Protein AF-A0A4Z1ITZ2-F1 (afdb_monomer)

Nearest PDB structures (foldseek):
  2wno-assembly1_A  TM=5.534E-01  e=4.850E+00  Homo sapiens

pLDDT: mean 71.46, std 18.11, range [36.12, 93.81]

Sequence (117 aa):
MQFKLSSTFATLTIIANLAAPSAAFVIDTYSSSDCSSNYLERVDISDHSCSFDFFGFSSFKLIEEGEVDQKGYFFEDESCEYPGDAIESGFVDSGGYRLNECNSLGKIPIAVLSAEE

Organism: NCBI:txid278944

Solvent-accessible surface area (backbone atoms only — not comparable to full-atom values): 7394 Å² total; per-residue (Å²): 137,91,81,86,80,89,70,86,79,75,77,73,77,79,78,81,76,67,71,75,70,60,50,42,32,28,33,39,33,9,60,29,56,68,59,83,49,57,74,71,50,76,46,79,41,36,72,92,59,73,64,81,86,71,78,40,48,9,13,37,23,38,69,43,56,43,60,84,86,42,68,48,71,40,61,92,62,96,62,78,85,46,83,86,70,35,80,44,72,44,32,50,25,94,76,50,54,50,75,74,39,69,44,56,75,47,87,45,74,54,62,73,77,77,79,74,131

Radius of gyration: 21.13 Å; Cα contacts (8 Å, |Δi|>4): 202; chains: 1; bounding box: 39×76×33 Å

Foldseek 3Di:
DDDDDDDPPPPPVPPVPPPPQQQQFKKFFALDQQPPDRTDDIDGHGPPDPPLVDDFGFKIATAGHTDPPDKDFAALDSDPPDSVRGLDMWHSDDPTGDHRGMDGSHNSPGPPPPPDD

Structure (mmCIF, N/CA/C/O backbone):
data_AF-A0A4Z1ITZ2-F1
#
_entry.id   AF-A0A4Z1ITZ2-F1
#
loop_
_atom_site.group_PDB
_atom_site.id
_atom_site.type_symbol
_atom_site.label_atom_id
_atom_site.label_alt_id
_atom_site.label_comp_id
_atom_site.label_asym_id
_atom_site.label_entity_id
_atom_site.label_seq_id
_atom_site.pdbx_PDB_ins_code
_atom_site.Cartn_x
_atom_site.Cartn_y
_atom_site.Cartn_z
_atom_site.occupancy
_atom_site.B_iso_or_equiv
_atom_site.auth_seq_id
_atom_site.auth_comp_id
_atom_site.auth_asym_id
_atom_site.auth_atom_id
_atom_site.pdbx_PDB_model_num
ATOM 1 N N . MET A 1 1 ? -21.979 68.823 3.816 1.00 37.97 1 MET A N 1
ATOM 2 C CA . MET A 1 1 ? -21.190 67.896 4.652 1.00 37.97 1 MET A CA 1
ATOM 3 C C . MET A 1 1 ? -21.114 66.565 3.928 1.00 37.97 1 MET A C 1
ATOM 5 O O . MET A 1 1 ? -22.145 65.955 3.690 1.00 37.97 1 MET A O 1
ATOM 9 N N . GLN A 1 2 ? -19.914 66.195 3.483 1.00 40.56 2 GLN A N 1
ATOM 10 C CA . GLN A 1 2 ? -19.606 64.883 2.917 1.00 40.56 2 GLN A CA 1
ATOM 11 C C . GLN A 1 2 ? -19.394 63.903 4.074 1.00 40.56 2 GLN A C 1
ATOM 13 O O . GLN A 1 2 ? -18.587 64.188 4.955 1.00 40.56 2 GLN A O 1
ATOM 18 N N . PHE A 1 3 ? -20.069 62.755 4.054 1.00 45.69 3 PHE A N 1
ATOM 19 C CA . PHE A 1 3 ? -19.696 61.603 4.870 1.00 45.69 3 PHE A CA 1
ATOM 20 C C . PHE A 1 3 ? -19.202 60.502 3.935 1.00 45.69 3 PHE A C 1
ATOM 22 O O . PHE A 1 3 ? -19.954 59.969 3.122 1.00 45.69 3 PHE A O 1
ATOM 29 N N . LYS A 1 4 ? -17.897 60.229 4.013 1.00 47.03 4 LYS A N 1
ATOM 30 C CA . LYS A 1 4 ? -17.233 59.134 3.311 1.00 47.03 4 LYS A CA 1
ATOM 31 C C . LYS A 1 4 ? -17.517 57.831 4.053 1.00 47.03 4 LYS A C 1
ATOM 33 O O . LYS A 1 4 ? -17.066 57.671 5.181 1.00 47.03 4 LYS A O 1
ATOM 38 N N . LEU A 1 5 ? -18.193 56.892 3.399 1.00 53.12 5 LEU A N 1
ATOM 39 C CA . LEU A 1 5 ? -18.184 55.482 3.782 1.00 53.12 5 LEU A CA 1
ATOM 40 C C . LEU A 1 5 ? -17.280 54.740 2.798 1.00 53.12 5 LEU A C 1
ATOM 42 O O . LEU A 1 5 ? -17.703 54.257 1.753 1.00 53.12 5 LEU A O 1
ATOM 46 N N . SER A 1 6 ? -15.994 54.721 3.145 1.00 53.38 6 SER A N 1
ATOM 47 C CA . SER A 1 6 ? -15.038 53.743 2.640 1.00 53.38 6 SER A CA 1
ATOM 48 C C . SER A 1 6 ? -15.485 52.377 3.145 1.00 53.38 6 SER A C 1
ATOM 50 O O . SER A 1 6 ? -15.429 52.121 4.344 1.00 53.38 6 SER A O 1
ATOM 52 N N . SER A 1 7 ? -15.959 51.514 2.258 1.00 46.41 7 SER A N 1
ATOM 53 C CA . SER A 1 7 ? -16.144 50.101 2.578 1.00 46.41 7 SER A CA 1
ATOM 54 C C . SER A 1 7 ? -15.758 49.285 1.357 1.00 46.41 7 SER A C 1
ATOM 56 O O . SER A 1 7 ? -16.487 49.152 0.382 1.00 46.41 7 SER A O 1
ATOM 58 N N . THR A 1 8 ? -14.508 48.848 1.417 1.00 49.53 8 THR A N 1
ATOM 59 C CA . THR A 1 8 ? -13.919 47.681 0.781 1.00 49.53 8 THR A CA 1
ATOM 60 C C . THR A 1 8 ? -14.976 46.606 0.512 1.00 49.53 8 THR A C 1
ATOM 62 O O . THR A 1 8 ? -15.293 45.811 1.393 1.00 49.53 8 THR A O 1
ATOM 65 N N . PHE A 1 9 ? -15.528 46.558 -0.701 1.00 49.38 9 PHE A N 1
ATOM 66 C CA . PHE A 1 9 ? -16.190 45.347 -1.174 1.00 49.38 9 PHE A CA 1
ATOM 67 C C . PHE A 1 9 ? -15.078 44.349 -1.477 1.00 49.38 9 PHE A C 1
ATOM 69 O O . PHE A 1 9 ? -14.499 44.334 -2.559 1.00 49.38 9 PHE A O 1
ATOM 76 N N . ALA A 1 10 ? -14.714 43.586 -0.450 1.00 47.97 10 ALA A N 1
ATOM 77 C CA . ALA A 1 10 ? -13.857 42.428 -0.563 1.00 47.97 10 ALA A CA 1
ATOM 78 C C . ALA A 1 10 ? -14.552 41.409 -1.474 1.00 47.97 10 ALA A C 1
ATOM 80 O O . ALA A 1 10 ? -15.379 40.617 -1.028 1.00 47.97 10 ALA A O 1
ATOM 81 N N . THR A 1 11 ? -14.225 41.422 -2.762 1.00 47.56 11 THR A N 1
ATOM 82 C CA . THR A 1 11 ? -14.367 40.238 -3.607 1.00 47.56 11 THR A CA 1
ATOM 83 C C . THR A 1 11 ? -13.347 39.213 -3.124 1.00 47.56 11 THR A C 1
ATOM 85 O O . THR A 1 11 ? -12.255 39.094 -3.673 1.00 47.56 11 THR A O 1
ATOM 88 N N . LEU A 1 12 ? -13.686 38.496 -2.048 1.00 46.97 12 LEU A N 1
ATOM 89 C CA . LEU A 1 12 ? -13.123 37.177 -1.799 1.00 46.97 12 LEU A CA 1
ATOM 90 C C . LEU A 1 12 ? -13.701 36.283 -2.896 1.00 46.97 12 LEU A C 1
ATOM 92 O O . LEU A 1 12 ? -14.809 35.760 -2.782 1.00 46.97 12 LEU A O 1
ATOM 96 N N . THR A 1 13 ? -12.979 36.170 -4.006 1.00 48.31 13 THR A N 1
ATOM 97 C CA . THR A 1 13 ? -13.196 35.082 -4.949 1.00 48.31 13 THR A CA 1
ATOM 98 C C . THR A 1 13 ? -12.886 33.808 -4.179 1.00 48.31 13 THR A C 1
ATOM 100 O O . THR A 1 13 ? -11.727 33.455 -3.978 1.00 48.31 13 THR A O 1
ATOM 103 N N . ILE A 1 14 ? -13.930 33.154 -3.679 1.00 49.12 14 ILE A N 1
ATOM 104 C CA . ILE A 1 14 ? -13.858 31.787 -3.186 1.00 49.12 14 ILE A CA 1
ATOM 105 C C . ILE A 1 14 ? -13.530 30.937 -4.417 1.00 49.12 14 ILE A C 1
ATOM 107 O O . ILE A 1 14 ? -14.417 30.476 -5.131 1.00 49.12 14 ILE A O 1
ATOM 111 N N . ILE A 1 15 ? -12.241 30.765 -4.707 1.00 52.91 15 ILE A N 1
ATOM 112 C CA . ILE A 1 15 ? -11.759 29.692 -5.576 1.00 52.91 15 ILE A CA 1
ATOM 113 C C . ILE A 1 15 ? -11.770 28.423 -4.712 1.00 52.91 15 ILE A C 1
ATOM 115 O O . ILE A 1 15 ? -10.731 27.891 -4.354 1.00 52.91 15 ILE A O 1
ATOM 119 N N . ALA A 1 16 ? -12.960 27.976 -4.304 1.00 44.75 16 ALA A N 1
ATOM 120 C CA . ALA A 1 16 ? -13.166 26.666 -3.673 1.00 44.75 16 ALA A CA 1
ATOM 121 C C . ALA A 1 16 ? -13.716 25.648 -4.685 1.00 44.75 16 ALA A C 1
ATOM 123 O O . ALA A 1 16 ? -14.401 24.706 -4.317 1.00 44.75 16 ALA A O 1
ATOM 124 N N . ASN A 1 17 ? -13.424 25.865 -5.970 1.00 42.06 17 ASN A N 1
ATOM 125 C CA . ASN A 1 17 ? -13.580 24.878 -7.038 1.00 42.06 17 ASN A CA 1
ATOM 126 C C . ASN A 1 17 ? -12.213 24.573 -7.665 1.00 42.06 17 ASN A C 1
ATOM 128 O O . ASN A 1 17 ? -12.098 24.429 -8.880 1.00 42.06 17 ASN A O 1
ATOM 132 N N . LEU A 1 18 ? -11.152 24.539 -6.854 1.00 37.19 18 LEU A N 1
ATOM 133 C CA . LEU A 1 18 ? -9.956 23.819 -7.265 1.00 37.19 18 LEU A CA 1
ATOM 134 C C . LEU A 1 18 ? -10.313 22.352 -7.052 1.00 37.19 18 LEU A C 1
ATOM 136 O O . LEU A 1 18 ? -10.498 21.946 -5.909 1.00 37.19 18 LEU A O 1
ATOM 140 N N . ALA A 1 19 ? -10.590 21.667 -8.163 1.00 45.88 19 ALA A N 1
ATOM 141 C CA . ALA A 1 19 ? -11.028 20.284 -8.246 1.00 45.88 19 ALA A CA 1
ATOM 142 C C . ALA A 1 19 ? -10.506 19.470 -7.061 1.00 45.88 19 ALA A C 1
ATOM 144 O O . ALA A 1 19 ? -9.293 19.348 -6.897 1.00 45.88 19 ALA A O 1
ATOM 145 N N . ALA A 1 20 ? -11.416 18.948 -6.230 1.00 44.19 20 ALA A N 1
ATOM 146 C CA . ALA A 1 20 ? -11.051 17.810 -5.407 1.00 44.19 20 ALA A CA 1
ATOM 147 C C . ALA A 1 20 ? -10.447 16.797 -6.387 1.00 44.19 20 ALA A C 1
ATOM 149 O O . ALA A 1 20 ? -11.131 16.469 -7.365 1.00 44.19 20 ALA A O 1
ATOM 150 N N . PRO A 1 21 ? -9.173 16.402 -6.239 1.00 51.91 21 PRO A N 1
ATOM 151 C CA . PRO A 1 21 ? -8.702 15.280 -7.017 1.00 51.91 21 PRO A CA 1
ATOM 152 C C . PRO A 1 21 ? -9.655 14.133 -6.679 1.00 51.91 21 PRO A C 1
ATOM 154 O O . PRO A 1 21 ? -9.902 13.873 -5.501 1.00 51.91 21 PRO A O 1
ATOM 157 N N . SER A 1 22 ? -10.294 13.540 -7.688 1.00 59.91 22 SER A N 1
ATOM 158 C CA . SER A 1 22 ? -11.011 12.290 -7.477 1.00 59.91 22 SER A CA 1
ATOM 159 C C . SER A 1 22 ? -9.978 11.323 -6.915 1.00 59.91 22 SER A C 1
ATOM 161 O O . SER A 1 22 ? -8.985 11.014 -7.578 1.00 59.91 22 SER A O 1
ATOM 163 N N . ALA A 1 23 ? -10.135 10.958 -5.646 1.00 67.50 23 ALA A N 1
ATOM 164 C CA . ALA A 1 23 ? -9.349 9.893 -5.060 1.00 67.50 23 ALA A CA 1
ATOM 165 C C . ALA A 1 23 ? -9.541 8.663 -5.953 1.00 67.50 23 ALA A C 1
ATOM 167 O O . ALA A 1 23 ? -10.676 8.258 -6.212 1.00 67.50 23 ALA A O 1
ATOM 168 N N . ALA A 1 24 ? -8.446 8.115 -6.467 1.00 79.44 24 ALA A N 1
ATOM 169 C CA . ALA A 1 24 ? -8.459 6.840 -7.158 1.00 79.44 24 ALA A CA 1
ATOM 170 C C . ALA A 1 24 ? -8.620 5.709 -6.141 1.00 79.44 24 ALA A C 1
ATOM 172 O O . ALA A 1 24 ? -9.345 4.751 -6.360 1.00 79.44 24 ALA A O 1
ATOM 173 N N . PHE A 1 25 ? -7.949 5.804 -4.996 1.00 86.56 25 PHE A N 1
ATOM 174 C CA . PHE A 1 25 ? -8.154 4.874 -3.892 1.00 86.56 25 PHE A CA 1
ATOM 175 C C . PHE A 1 25 ? -7.504 5.398 -2.614 1.00 86.56 25 PHE A C 1
ATOM 177 O O . PHE A 1 25 ? -6.613 6.247 -2.643 1.00 86.56 25 PHE A O 1
ATOM 184 N N . VAL A 1 26 ? -7.925 4.849 -1.478 1.00 88.19 26 VAL A N 1
ATOM 185 C CA . VAL A 1 26 ? -7.363 5.165 -0.160 1.00 88.19 26 VAL A CA 1
ATOM 186 C C . VAL A 1 26 ? -6.746 3.909 0.434 1.00 88.19 26 VAL A C 1
ATOM 188 O O . VAL A 1 26 ? -7.380 2.850 0.435 1.00 88.19 26 VAL A O 1
ATOM 191 N N . ILE A 1 27 ? -5.538 4.017 0.991 1.00 89.81 27 ILE A N 1
ATOM 192 C CA . ILE A 1 27 ? -4.870 2.915 1.696 1.00 89.81 27 ILE A CA 1
ATOM 193 C C . ILE A 1 27 ? -4.449 3.302 3.112 1.00 89.81 27 ILE A C 1
ATOM 195 O O . ILE A 1 27 ? -4.060 4.437 3.365 1.00 89.81 27 ILE A O 1
ATOM 199 N N . ASP A 1 28 ? -4.461 2.332 4.023 1.00 91.81 28 ASP A N 1
ATOM 200 C CA . ASP A 1 28 ? -3.712 2.404 5.281 1.00 91.81 28 ASP A CA 1
ATOM 201 C C . ASP A 1 28 ? -2.376 1.681 5.092 1.00 91.81 28 ASP A C 1
ATOM 203 O O . ASP A 1 28 ? -2.363 0.537 4.628 1.00 91.81 28 ASP A O 1
ATOM 207 N N . THR A 1 29 ? -1.262 2.307 5.463 1.00 89.44 29 THR A N 1
ATOM 208 C CA . THR A 1 29 ? 0.088 1.750 5.303 1.00 89.44 29 THR A CA 1
ATOM 209 C C . THR A 1 29 ? 0.675 1.272 6.630 1.00 89.44 29 THR A C 1
ATOM 211 O O . THR A 1 29 ? 0.358 1.772 7.715 1.00 89.44 29 THR A O 1
ATOM 214 N N . TYR A 1 30 ? 1.544 0.265 6.552 1.00 89.06 30 TYR A N 1
ATOM 215 C CA . TYR A 1 30 ? 2.147 -0.381 7.714 1.00 89.06 30 TYR A CA 1
ATOM 216 C C . TYR A 1 30 ? 3.614 -0.723 7.447 1.00 89.06 30 TYR A C 1
ATOM 218 O O . TYR A 1 30 ? 3.972 -1.182 6.361 1.00 89.06 30 TYR A O 1
ATOM 226 N N . SER A 1 31 ? 4.470 -0.579 8.462 1.00 86.38 31 SER A N 1
ATOM 227 C CA . SER A 1 31 ? 5.857 -1.074 8.400 1.00 86.38 31 SER A CA 1
ATOM 228 C C . SER A 1 31 ? 5.984 -2.554 8.776 1.00 86.38 31 SER A C 1
ATOM 230 O O . SER A 1 31 ? 7.021 -3.173 8.543 1.00 86.38 31 SER A O 1
ATOM 232 N N . SER A 1 32 ? 4.929 -3.156 9.340 1.00 87.31 32 SER A N 1
ATOM 233 C CA . SER A 1 32 ? 4.813 -4.616 9.414 1.00 87.31 32 SER A CA 1
ATOM 234 C C . SER A 1 32 ? 4.507 -5.195 8.030 1.00 87.31 32 SER A C 1
ATOM 236 O O . SER A 1 32 ? 4.023 -4.498 7.143 1.00 87.31 32 SER A O 1
ATOM 238 N N . SER A 1 33 ? 4.787 -6.483 7.833 1.00 88.50 33 SER A N 1
ATOM 239 C CA . SER A 1 33 ? 4.496 -7.175 6.565 1.00 88.50 33 SER A CA 1
ATOM 240 C C . SER A 1 33 ? 3.097 -7.799 6.519 1.00 88.50 33 SER A C 1
ATOM 242 O O . SER A 1 33 ? 2.692 -8.281 5.465 1.00 88.50 33 SER A O 1
ATOM 244 N N . ASP A 1 34 ? 2.368 -7.800 7.637 1.00 89.94 34 ASP A N 1
ATOM 245 C CA . ASP A 1 34 ? 1.097 -8.506 7.830 1.00 89.94 34 ASP A CA 1
ATOM 246 C C . ASP A 1 34 ? -0.041 -7.593 8.325 1.00 89.94 34 ASP A C 1
ATOM 248 O O . ASP A 1 34 ? -1.107 -8.076 8.714 1.00 89.94 34 ASP A O 1
ATOM 252 N N . CYS A 1 35 ? 0.174 -6.273 8.324 1.00 90.56 35 CYS A N 1
ATOM 253 C CA . CYS A 1 35 ? -0.768 -5.260 8.801 1.00 90.56 35 CYS A CA 1
ATOM 254 C C . CYS A 1 35 ? -1.314 -5.515 10.225 1.00 90.56 35 CYS A C 1
ATOM 256 O O . CYS A 1 35 ? -2.399 -5.031 10.571 1.00 90.56 35 CYS A O 1
ATOM 258 N N . SER A 1 36 ? -0.607 -6.303 11.046 1.00 87.31 36 SER A N 1
ATOM 259 C CA . SER A 1 36 ? -1.028 -6.661 12.410 1.00 87.31 36 SER A CA 1
ATOM 260 C C . SER A 1 36 ? -0.735 -5.553 13.424 1.00 87.31 36 SER A C 1
ATOM 262 O O . SER A 1 36 ? -1.391 -5.444 14.460 1.00 87.31 36 SER A O 1
ATOM 264 N N . SER A 1 37 ? 0.277 -4.738 13.131 1.00 81.69 37 SER A N 1
ATOM 265 C CA . SER A 1 37 ? 0.823 -3.691 13.993 1.00 81.69 37 SER A CA 1
ATOM 266 C C . SER A 1 37 ? 1.624 -2.683 13.161 1.00 81.69 37 SER A C 1
ATOM 268 O O . SER A 1 37 ? 1.788 -2.856 11.952 1.00 81.69 37 SER A O 1
ATOM 270 N N . ASN A 1 38 ? 2.134 -1.629 13.804 1.00 86.81 38 ASN A N 1
ATOM 271 C CA . ASN A 1 38 ? 2.978 -0.610 13.170 1.00 86.81 38 ASN A CA 1
ATOM 272 C C . ASN A 1 38 ? 2.292 0.109 11.997 1.00 86.81 38 ASN A C 1
ATOM 274 O O . ASN A 1 38 ? 2.853 0.221 10.908 1.00 86.81 38 ASN A O 1
ATOM 278 N N . TYR A 1 39 ? 1.058 0.562 12.236 1.00 89.25 39 TYR A N 1
ATOM 279 C CA . TYR A 1 39 ? 0.388 1.522 11.361 1.00 89.25 39 TYR A CA 1
ATOM 280 C C . TYR A 1 39 ? 1.258 2.770 11.211 1.00 89.25 39 TYR A C 1
ATOM 282 O O . TYR A 1 39 ? 1.801 3.258 12.207 1.00 89.25 39 TYR A O 1
ATOM 290 N N . LEU A 1 40 ? 1.378 3.256 9.982 1.00 86.38 40 LEU A N 1
ATOM 291 C CA . LEU A 1 40 ? 2.104 4.476 9.662 1.00 86.38 40 LEU A CA 1
ATOM 292 C C . LEU A 1 40 ? 1.099 5.601 9.433 1.00 86.38 40 LEU A C 1
ATOM 294 O O . LEU A 1 40 ? 0.951 6.478 10.285 1.00 86.38 40 LEU A O 1
ATOM 298 N N . GLU A 1 41 ? 0.361 5.537 8.328 1.00 87.88 41 GLU A N 1
ATOM 299 C CA . GLU A 1 41 ? -0.572 6.587 7.939 1.00 87.88 41 GLU A CA 1
ATOM 300 C C . GLU A 1 41 ? -1.664 6.091 6.986 1.00 87.88 41 GLU A C 1
ATOM 302 O O . GLU A 1 41 ? -1.633 4.961 6.493 1.00 87.88 41 GLU A O 1
ATOM 307 N N . ARG A 1 42 ? -2.638 6.970 6.740 1.00 89.19 42 ARG A N 1
ATOM 308 C CA . ARG A 1 42 ? -3.673 6.802 5.727 1.00 89.19 42 ARG A CA 1
ATOM 309 C C . ARG A 1 42 ? -3.345 7.715 4.565 1.00 89.19 42 ARG A C 1
ATOM 311 O O . ARG A 1 42 ? -3.198 8.918 4.764 1.00 89.19 42 ARG A O 1
ATOM 318 N N . VAL A 1 43 ? -3.306 7.141 3.376 1.00 83.88 43 VAL A N 1
ATOM 319 C CA . VAL A 1 43 ? -2.944 7.822 2.142 1.00 83.88 43 VAL A CA 1
ATOM 320 C C . VAL A 1 43 ? -4.139 7.853 1.207 1.00 83.88 43 VAL A C 1
ATOM 322 O O . VAL A 1 43 ? -4.741 6.815 0.938 1.00 83.88 43 VAL A O 1
ATOM 325 N N . ASP A 1 44 ? -4.450 9.042 0.705 1.00 84.69 44 ASP A N 1
ATOM 326 C CA . ASP A 1 44 ? -5.391 9.264 -0.389 1.00 84.69 44 ASP A CA 1
ATOM 327 C C . ASP A 1 44 ? -4.5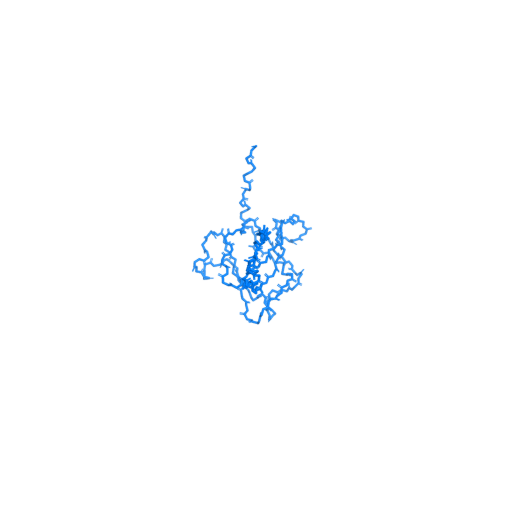87 9.394 -1.690 1.00 84.69 44 ASP A C 1
ATOM 329 O O . ASP A 1 44 ? -3.793 10.327 -1.850 1.00 84.69 44 ASP A O 1
ATOM 333 N N . ILE A 1 45 ? -4.724 8.409 -2.578 1.00 81.88 45 ILE A N 1
ATOM 334 C CA . ILE A 1 45 ? -4.054 8.385 -3.874 1.00 81.88 45 ILE A CA 1
ATOM 335 C C . ILE A 1 45 ? -5.023 8.949 -4.896 1.00 81.88 45 ILE A C 1
ATOM 337 O O . ILE A 1 45 ? -6.085 8.384 -5.140 1.00 81.88 45 ILE A O 1
ATOM 341 N N . SER A 1 46 ? -4.613 10.029 -5.551 1.00 77.75 46 SER A N 1
ATOM 342 C CA . SER A 1 46 ? -5.378 10.645 -6.632 1.00 77.75 46 SER A CA 1
ATOM 343 C C . SER A 1 46 ? -4.973 10.122 -8.005 1.00 77.75 46 SER A C 1
ATOM 345 O O . SER A 1 46 ? -3.821 9.721 -8.220 1.00 77.75 46 SER A O 1
ATOM 347 N N . ASP A 1 47 ? -5.910 10.176 -8.953 1.00 63.44 47 ASP A N 1
ATOM 348 C CA . ASP A 1 47 ? -5.647 9.859 -10.355 1.00 63.44 47 ASP A CA 1
ATOM 349 C C . ASP A 1 47 ? -4.434 10.633 -10.892 1.00 63.44 47 ASP A C 1
ATOM 351 O O . ASP A 1 47 ? -4.321 11.848 -10.728 1.00 63.44 47 ASP A O 1
ATOM 355 N N . HIS A 1 48 ? -3.529 9.920 -11.569 1.00 58.22 48 HIS A N 1
ATOM 356 C CA . HIS A 1 48 ? -2.284 10.445 -12.151 1.00 58.22 48 HIS A CA 1
ATOM 357 C C . HIS A 1 48 ? -1.209 10.929 -11.161 1.00 58.22 48 HIS A C 1
ATOM 359 O O . HIS A 1 48 ? -0.179 11.441 -11.608 1.00 58.22 48 HIS A O 1
ATOM 365 N N . SER A 1 49 ? -1.381 10.743 -9.850 1.00 63.22 49 SER A N 1
ATOM 366 C CA . SER A 1 49 ? -0.302 11.003 -8.893 1.00 63.22 49 SER A CA 1
ATOM 367 C C . SER A 1 49 ? 0.656 9.809 -8.820 1.00 63.22 49 SER A C 1
ATOM 369 O O . SER A 1 49 ? 0.293 8.725 -8.373 1.00 63.22 49 SER A O 1
ATOM 371 N N . CYS A 1 50 ? 1.912 9.998 -9.240 1.00 63.09 50 CYS A N 1
ATOM 372 C CA . CYS A 1 50 ? 2.975 9.299 -8.531 1.00 63.09 50 CYS A CA 1
ATOM 373 C C . CYS A 1 50 ? 3.170 10.065 -7.238 1.00 63.09 50 CYS A C 1
ATOM 375 O O . CYS A 1 50 ? 3.697 11.181 -7.239 1.00 63.09 50 CYS A O 1
ATOM 377 N N . SER A 1 51 ? 2.699 9.482 -6.149 1.00 61.47 51 SER A N 1
ATOM 378 C CA . SER A 1 51 ? 2.942 10.079 -4.858 1.00 61.47 51 SER A CA 1
ATOM 379 C C . SER A 1 51 ? 4.306 9.634 -4.351 1.00 61.47 51 SER A C 1
ATOM 381 O O . SER A 1 51 ? 4.427 8.679 -3.586 1.00 61.47 51 SER A O 1
ATOM 383 N N . PHE A 1 52 ? 5.336 10.354 -4.799 1.00 53.88 52 PHE A N 1
ATOM 384 C CA . PHE A 1 52 ? 6.688 10.279 -4.244 1.00 53.88 52 PHE A CA 1
ATOM 385 C C . PHE A 1 52 ? 6.733 10.704 -2.771 1.00 53.88 52 PHE A C 1
ATOM 387 O O . PHE A 1 52 ? 7.784 10.650 -2.162 1.00 53.88 52 PHE A O 1
ATOM 394 N N . ASP A 1 53 ? 5.630 11.155 -2.177 1.00 54.38 53 ASP A N 1
ATOM 395 C CA . ASP A 1 53 ? 5.613 11.581 -0.780 1.00 54.38 53 ASP A CA 1
ATOM 396 C C . ASP A 1 53 ? 5.431 10.407 0.203 1.00 54.38 53 ASP A C 1
ATOM 398 O O . ASP A 1 53 ? 5.493 10.612 1.415 1.00 54.38 53 ASP A O 1
ATOM 402 N N . PHE A 1 54 ? 5.241 9.171 -0.287 1.00 64.38 54 PHE A N 1
ATOM 403 C CA . PHE A 1 54 ? 4.983 7.997 0.555 1.00 64.38 54 PHE A CA 1
ATOM 404 C C . PHE A 1 54 ? 6.037 6.906 0.363 1.00 64.38 54 PHE A C 1
ATOM 406 O O . PHE A 1 54 ? 6.007 6.142 -0.600 1.00 64.38 54 PHE A O 1
ATOM 413 N N . PHE A 1 55 ? 6.939 6.787 1.338 1.00 69.31 55 PHE A N 1
ATOM 414 C CA . PHE A 1 55 ? 7.995 5.776 1.354 1.00 69.31 55 PHE A CA 1
ATOM 415 C C . PHE A 1 55 ? 7.975 4.936 2.633 1.00 69.31 55 PHE A C 1
ATOM 417 O O . PHE A 1 55 ? 7.477 5.350 3.678 1.00 69.31 55 PHE A O 1
ATOM 424 N N . GLY A 1 56 ? 8.593 3.754 2.567 1.00 75.19 56 GLY A N 1
ATOM 425 C CA . GLY A 1 56 ? 8.990 3.004 3.763 1.00 75.19 56 GLY A CA 1
ATOM 426 C C . GLY A 1 56 ? 7.904 2.147 4.420 1.00 75.19 56 GLY A C 1
ATOM 427 O O . GLY A 1 56 ? 8.061 1.763 5.581 1.00 75.19 56 GLY A O 1
ATOM 428 N N . PHE A 1 57 ? 6.834 1.801 3.702 1.00 83.50 57 PHE A N 1
ATOM 429 C CA . PHE A 1 57 ? 5.857 0.808 4.152 1.00 83.50 57 PHE A CA 1
ATOM 430 C C . PHE A 1 57 ? 6.129 -0.569 3.530 1.00 83.50 57 PHE A C 1
ATOM 432 O O . PHE A 1 57 ? 6.657 -0.677 2.431 1.00 83.50 57 PHE A O 1
ATOM 439 N N . SER A 1 58 ? 5.795 -1.641 4.248 1.00 87.38 58 SER A N 1
ATOM 440 C CA . SER A 1 58 ? 5.978 -3.038 3.809 1.00 87.38 58 SER A CA 1
ATOM 441 C C . SER A 1 58 ? 4.655 -3.737 3.496 1.00 87.38 58 SER A C 1
ATOM 443 O O . SER A 1 58 ? 4.626 -4.780 2.843 1.00 87.38 58 SER A O 1
ATOM 445 N N . SER A 1 59 ? 3.542 -3.190 3.976 1.00 89.62 59 SER A N 1
ATOM 446 C CA . SER A 1 59 ? 2.209 -3.676 3.643 1.00 89.62 59 SER A CA 1
ATOM 447 C C . SER A 1 59 ? 1.184 -2.553 3.697 1.00 89.62 59 SER A C 1
ATOM 449 O O . SER A 1 59 ? 1.427 -1.495 4.286 1.00 89.62 59 SER A O 1
ATOM 451 N N . PHE A 1 60 ? 0.038 -2.782 3.066 1.00 91.19 60 PHE A N 1
ATOM 452 C CA . PHE A 1 60 ? -1.072 -1.843 3.063 1.00 91.19 60 PHE A CA 1
ATOM 453 C C . PHE A 1 60 ? -2.422 -2.559 3.115 1.00 91.19 60 PHE A C 1
ATOM 455 O O . PHE A 1 60 ? -2.545 -3.733 2.757 1.00 91.19 60 PHE A O 1
ATOM 462 N N . LYS A 1 61 ? -3.456 -1.831 3.533 1.00 93.81 61 LYS A N 1
ATOM 463 C CA . LYS A 1 61 ? -4.859 -2.219 3.362 1.00 93.81 61 LYS A CA 1
ATOM 464 C C . LYS A 1 61 ? -5.539 -1.232 2.439 1.00 93.81 61 LYS A C 1
ATOM 466 O O . LYS A 1 61 ? -5.457 -0.035 2.684 1.00 93.81 61 LYS A O 1
ATOM 471 N N . LEU A 1 62 ? -6.248 -1.735 1.434 1.00 92.06 62 LEU A N 1
ATOM 472 C CA . LEU A 1 62 ? -7.154 -0.913 0.640 1.00 92.06 62 LEU A CA 1
ATOM 473 C C . LEU A 1 62 ? -8.375 -0.565 1.499 1.00 92.06 62 LEU A C 1
ATOM 475 O O . LEU A 1 62 ? -9.031 -1.461 2.023 1.00 92.06 62 LEU A O 1
ATOM 479 N N . ILE A 1 63 ? -8.660 0.716 1.686 1.00 93.25 63 ILE A N 1
ATOM 480 C CA . ILE A 1 63 ? -9.753 1.204 2.538 1.00 93.25 63 ILE A CA 1
ATOM 481 C C . ILE A 1 63 ? -10.938 1.653 1.698 1.00 93.25 63 ILE A C 1
ATOM 483 O O . ILE A 1 63 ? -12.085 1.401 2.068 1.00 93.25 63 ILE A O 1
ATOM 487 N N . GLU A 1 64 ? -10.646 2.287 0.572 1.00 89.69 64 GLU A N 1
ATOM 488 C CA . GLU A 1 64 ? -11.632 2.813 -0.356 1.00 89.69 64 GLU A CA 1
ATOM 489 C C . GLU A 1 64 ? -11.117 2.601 -1.776 1.00 89.69 64 GLU A C 1
ATOM 491 O O . GLU A 1 64 ? -9.936 2.824 -2.044 1.00 89.69 64 GLU A O 1
ATOM 496 N N . GLU A 1 65 ? -12.001 2.134 -2.649 1.00 86.62 65 GLU A N 1
ATOM 497 C CA . GLU A 1 65 ? -11.782 2.019 -4.090 1.00 86.62 65 GLU A CA 1
ATOM 498 C C . GLU A 1 65 ? -12.501 3.182 -4.786 1.00 86.62 65 GLU A C 1
ATOM 500 O O . GLU A 1 65 ? -13.573 3.598 -4.337 1.00 86.62 65 GLU A O 1
ATOM 505 N N . GLY A 1 66 ? -11.894 3.730 -5.836 1.00 78.38 66 GLY A N 1
ATOM 506 C CA . GLY A 1 66 ? -12.432 4.844 -6.609 1.00 78.38 66 GLY A CA 1
ATOM 507 C C . GLY A 1 66 ? -13.295 4.382 -7.780 1.00 78.38 66 GLY A C 1
ATOM 508 O O . GLY A 1 66 ? -14.253 3.624 -7.617 1.00 78.38 66 GLY A O 1
ATOM 509 N N . GLU A 1 67 ? -13.002 4.903 -8.970 1.00 77.25 67 GLU A N 1
ATOM 510 C CA . GLU A 1 67 ? -13.734 4.554 -10.190 1.00 77.25 67 GLU A CA 1
ATOM 511 C C . GLU A 1 67 ? -13.316 3.178 -10.746 1.00 77.25 67 GLU A C 1
ATOM 513 O O . GLU A 1 67 ? -12.462 2.484 -10.209 1.00 77.25 67 GLU A O 1
ATOM 518 N N . VAL A 1 68 ? -13.977 2.745 -11.820 1.00 79.88 68 VAL A N 1
ATOM 519 C CA . VAL A 1 68 ? -13.768 1.427 -12.439 1.00 79.88 68 VAL A CA 1
ATOM 520 C C . VAL A 1 68 ? -12.477 1.419 -13.274 1.00 79.88 68 VAL A C 1
ATOM 522 O O . VAL A 1 68 ? -12.212 2.377 -13.999 1.00 79.88 68 VAL A O 1
ATOM 525 N N . ASP A 1 69 ? -11.741 0.305 -13.247 1.00 80.69 69 ASP A N 1
ATOM 526 C CA . ASP A 1 69 ? -10.517 0.011 -14.016 1.00 80.69 69 ASP A CA 1
ATOM 527 C C . ASP A 1 69 ? -9.258 0.813 -13.608 1.00 80.69 69 ASP A C 1
ATOM 529 O O . ASP A 1 69 ? -8.307 0.960 -14.385 1.00 80.69 69 ASP A O 1
ATOM 533 N N . GLN A 1 70 ? -9.198 1.286 -12.369 1.00 83.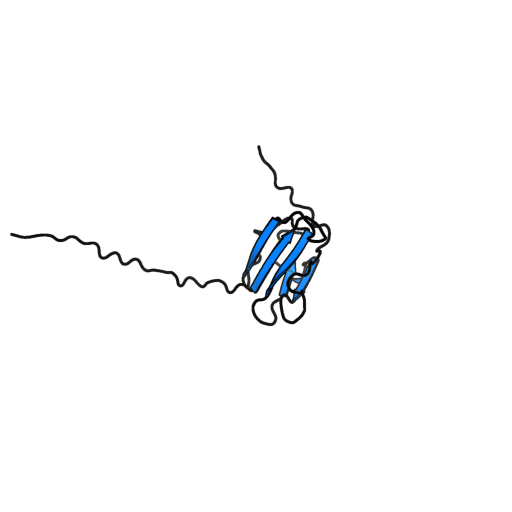06 70 GLN A N 1
ATOM 534 C CA . GLN A 1 70 ? -8.023 1.866 -11.727 1.00 83.06 70 GLN A CA 1
ATOM 535 C C . GLN A 1 70 ? -7.043 0.796 -11.220 1.00 83.06 70 GLN A C 1
ATOM 537 O O . GLN A 1 70 ? -7.376 -0.275 -10.698 1.00 83.06 70 GLN A O 1
ATOM 542 N N . LYS A 1 71 ? -5.753 1.098 -11.382 1.00 85.25 71 LYS A N 1
ATOM 543 C CA . LYS A 1 71 ? -4.666 0.180 -11.045 1.00 85.25 71 LYS A CA 1
ATOM 544 C C . LYS A 1 71 ? -3.597 0.878 -10.215 1.00 85.25 71 LYS A C 1
ATOM 546 O O . LYS A 1 71 ? -3.063 1.906 -10.623 1.00 85.25 71 LYS A O 1
ATOM 551 N N . GLY A 1 72 ? -3.271 0.281 -9.073 1.00 84.31 72 GLY A N 1
ATOM 552 C CA . GLY A 1 72 ? -2.155 0.692 -8.229 1.00 84.31 72 GLY A CA 1
ATOM 553 C C . GLY A 1 72 ? -0.851 0.057 -8.708 1.00 84.31 72 GLY A C 1
ATOM 554 O O . GLY A 1 72 ? -0.832 -1.117 -9.087 1.00 84.31 72 GLY A O 1
ATOM 555 N N . TYR A 1 73 ? 0.229 0.834 -8.674 1.00 84.69 73 TYR A N 1
ATOM 556 C CA . TYR A 1 73 ? 1.590 0.396 -8.975 1.00 84.69 73 TYR A CA 1
ATOM 557 C C . TYR A 1 73 ? 2.491 0.784 -7.806 1.00 84.69 73 TYR A C 1
ATOM 559 O O . TYR A 1 73 ? 2.486 1.940 -7.384 1.00 84.69 73 TYR A O 1
ATOM 567 N N . PHE A 1 74 ? 3.239 -0.181 -7.282 1.00 82.75 74 PHE A N 1
ATOM 568 C CA . PHE A 1 74 ? 4.099 -0.014 -6.115 1.00 82.75 74 PHE A CA 1
ATOM 569 C C . PHE A 1 74 ? 5.555 -0.230 -6.522 1.00 82.75 74 PHE A C 1
ATOM 571 O O . PHE A 1 74 ? 5.863 -1.177 -7.248 1.00 82.75 74 PHE A O 1
ATOM 578 N N . PHE A 1 75 ? 6.444 0.638 -6.050 1.00 80.44 75 PHE A N 1
ATOM 579 C CA . PHE A 1 75 ? 7.847 0.702 -6.461 1.00 80.44 75 PHE A CA 1
ATOM 580 C C . PHE A 1 75 ? 8.765 0.610 -5.234 1.00 80.44 75 PHE A C 1
ATOM 582 O O . PHE A 1 75 ? 8.372 1.009 -4.137 1.00 80.44 75 PHE A O 1
ATOM 589 N N . GLU A 1 76 ? 9.977 0.069 -5.408 1.00 76.88 76 GLU A N 1
ATOM 590 C CA . GLU A 1 76 ? 11.020 0.086 -4.363 1.00 76.88 76 GLU A CA 1
ATOM 591 C C . GLU A 1 76 ? 11.827 1.390 -4.350 1.00 76.88 76 GLU A C 1
ATOM 593 O O . GLU A 1 76 ? 12.421 1.729 -3.326 1.00 76.88 76 GLU A O 1
ATOM 598 N N . ASP A 1 77 ? 11.865 2.110 -5.470 1.00 70.50 77 ASP A N 1
ATOM 599 C CA . ASP A 1 77 ? 12.645 3.327 -5.656 1.00 70.50 77 ASP A CA 1
ATOM 600 C C . ASP A 1 77 ? 11.767 4.533 -6.017 1.00 70.50 77 ASP A C 1
ATOM 602 O O . ASP A 1 77 ? 10.566 4.430 -6.267 1.00 70.50 77 ASP A O 1
ATOM 606 N N . GLU A 1 78 ? 12.381 5.716 -6.014 1.00 64.31 78 GLU A N 1
ATOM 607 C CA . GLU A 1 78 ? 11.724 6.994 -6.302 1.00 64.31 78 GLU A CA 1
ATOM 608 C C . GLU A 1 78 ? 11.404 7.172 -7.799 1.00 64.31 78 GLU A C 1
ATOM 610 O O . GLU A 1 78 ? 11.361 8.300 -8.284 1.00 64.31 78 GLU A O 1
ATOM 615 N N . SER A 1 79 ? 11.228 6.095 -8.575 1.00 64.19 79 SER A N 1
ATOM 616 C CA . SER A 1 79 ? 11.013 6.175 -10.021 1.00 64.19 79 SER A CA 1
ATOM 617 C C . SER A 1 79 ? 9.659 5.598 -10.446 1.00 64.19 79 SER A C 1
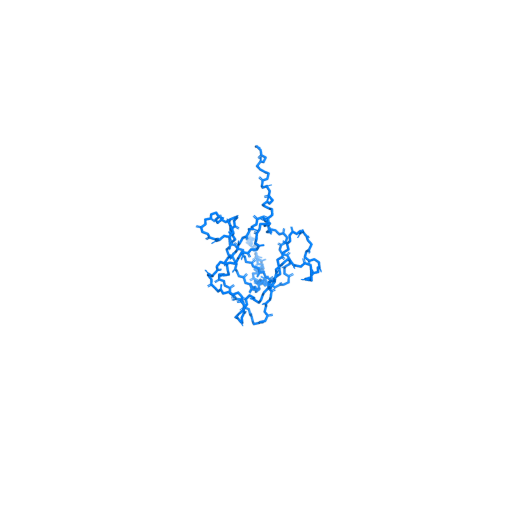ATOM 619 O O . SER A 1 79 ? 9.539 4.530 -11.028 1.00 64.19 79 SER A O 1
ATOM 621 N N . CYS A 1 80 ? 8.586 6.367 -10.255 1.00 68.69 80 CYS A N 1
ATOM 622 C CA . CYS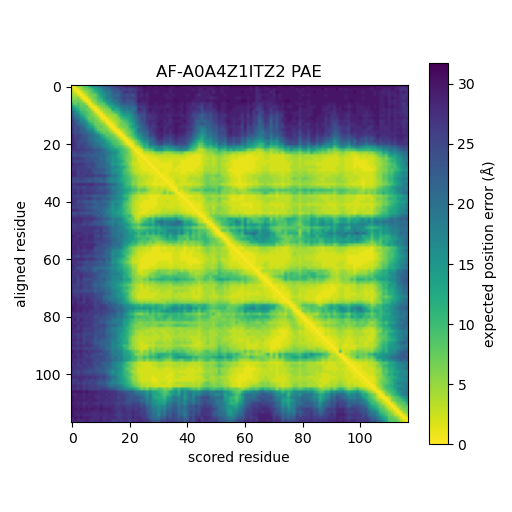 A 1 80 ? 7.290 6.067 -10.878 1.00 68.69 80 CYS A CA 1
ATOM 623 C C . CYS A 1 80 ? 7.239 6.423 -12.379 1.00 68.69 80 CYS A C 1
ATOM 625 O O . CYS A 1 80 ? 6.159 6.665 -12.926 1.00 68.69 80 CYS A O 1
ATOM 627 N N . GLU A 1 81 ? 8.383 6.555 -13.054 1.00 68.56 81 GLU A N 1
ATOM 628 C CA . GLU A 1 81 ? 8.423 6.983 -14.456 1.00 68.56 81 GLU A CA 1
ATOM 629 C C . GLU A 1 81 ? 7.848 5.914 -15.390 1.00 68.56 81 GLU A C 1
ATOM 631 O O . GLU A 1 81 ? 7.245 6.247 -16.415 1.00 68.56 81 GLU A O 1
ATOM 636 N N . TYR A 1 82 ? 8.001 4.635 -15.031 1.00 76.25 82 TYR A N 1
ATOM 637 C CA . TYR A 1 82 ? 7.559 3.522 -15.856 1.00 76.25 82 TYR A CA 1
ATOM 638 C C . TYR A 1 82 ? 6.807 2.452 -15.048 1.00 76.25 82 TYR A C 1
ATOM 640 O O . TYR A 1 82 ? 7.413 1.721 -14.271 1.00 76.25 82 TYR A O 1
ATOM 648 N N . PRO A 1 83 ? 5.493 2.258 -15.283 1.00 75.38 83 PRO A N 1
ATOM 649 C CA . PRO A 1 83 ? 4.695 1.261 -14.562 1.00 75.38 83 PRO A CA 1
ATOM 650 C C . PRO A 1 83 ? 5.182 -0.190 -14.685 1.00 75.38 83 PRO A C 1
ATOM 652 O O . PRO A 1 83 ? 4.764 -1.041 -13.905 1.00 75.38 83 PRO A O 1
ATOM 655 N N . GLY A 1 84 ? 6.018 -0.501 -15.681 1.00 78.25 84 GLY A N 1
ATOM 656 C CA . GLY A 1 84 ? 6.595 -1.836 -15.847 1.00 78.25 84 GLY A CA 1
ATOM 657 C C . GLY A 1 84 ? 7.728 -2.162 -14.874 1.00 78.25 84 GLY A C 1
ATOM 658 O O . GLY A 1 84 ? 8.075 -3.335 -14.771 1.00 78.25 84 GLY A O 1
ATOM 659 N N . ASP A 1 85 ? 8.252 -1.167 -14.157 1.00 81.50 85 ASP A N 1
ATOM 660 C CA . ASP A 1 85 ? 9.296 -1.348 -13.140 1.00 81.50 85 ASP A CA 1
ATOM 661 C C . A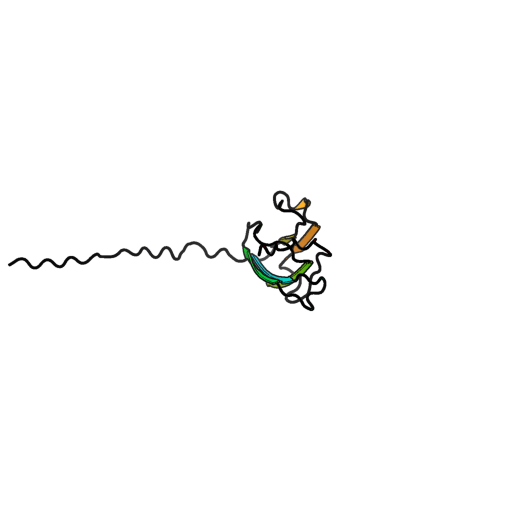SP A 1 85 ? 8.707 -1.516 -11.727 1.00 81.50 85 ASP A C 1
ATOM 663 O O . ASP A 1 85 ? 9.434 -1.705 -10.754 1.00 81.50 85 ASP A O 1
ATOM 667 N N . ALA A 1 86 ? 7.375 -1.490 -11.608 1.00 83.56 86 ALA A N 1
ATOM 668 C CA . ALA A 1 86 ? 6.686 -1.744 -10.353 1.00 83.56 86 ALA A CA 1
ATOM 669 C C . ALA A 1 86 ? 6.983 -3.162 -9.846 1.00 83.56 86 ALA A C 1
ATOM 671 O O . ALA A 1 86 ? 6.853 -4.146 -10.580 1.00 83.56 86 ALA A O 1
ATOM 672 N N . ILE A 1 87 ? 7.318 -3.274 -8.562 1.00 84.81 87 ILE A N 1
ATOM 673 C CA . ILE A 1 87 ? 7.529 -4.566 -7.898 1.00 84.81 87 ILE A CA 1
ATOM 674 C C . ILE A 1 87 ? 6.218 -5.323 -7.690 1.00 84.81 87 ILE A C 1
ATOM 676 O O . ILE A 1 87 ? 6.208 -6.547 -7.583 1.00 84.81 87 ILE A O 1
ATOM 680 N N . GLU A 1 88 ? 5.113 -4.586 -7.633 1.00 86.62 88 GLU A N 1
ATOM 681 C CA . GLU A 1 88 ? 3.775 -5.104 -7.418 1.00 86.62 88 GLU A CA 1
ATOM 682 C C . GLU A 1 88 ? 2.768 -4.159 -8.077 1.00 86.62 88 GLU A C 1
ATOM 684 O O . GLU A 1 88 ? 2.945 -2.936 -8.101 1.00 86.62 88 GLU A O 1
ATOM 689 N N . SER A 1 89 ? 1.709 -4.723 -8.650 1.00 87.19 89 SER A N 1
ATOM 690 C CA . SER A 1 89 ? 0.633 -3.927 -9.224 1.00 87.19 89 SER A CA 1
ATOM 691 C C . SER A 1 89 ? -0.654 -4.730 -9.282 1.00 87.19 89 SER A C 1
ATOM 693 O O . SER A 1 89 ? -0.671 -5.894 -9.684 1.00 87.19 89 SER A O 1
ATOM 695 N N . GLY A 1 90 ? -1.767 -4.070 -9.004 1.00 87.31 90 GLY A N 1
ATOM 696 C CA . GLY A 1 90 ? -3.067 -4.720 -8.964 1.00 87.31 90 GLY A CA 1
ATOM 697 C C . GLY A 1 90 ? -4.187 -3.720 -9.150 1.00 87.31 90 GLY A C 1
ATOM 698 O O . GLY A 1 90 ? -4.018 -2.526 -8.896 1.00 87.31 90 GLY A O 1
ATOM 699 N N . PHE A 1 91 ? -5.323 -4.209 -9.646 1.00 87.69 91 PHE A N 1
ATOM 700 C CA . PHE A 1 91 ? -6.523 -3.387 -9.710 1.00 87.69 91 PHE A CA 1
ATOM 701 C C . PHE A 1 91 ? -6.928 -3.022 -8.286 1.00 87.69 91 PHE A C 1
ATOM 703 O O . PHE A 1 91 ? -7.012 -3.896 -7.421 1.00 87.69 91 PHE A O 1
ATOM 710 N N . VAL A 1 92 ? -7.097 -1.730 -8.042 1.00 85.50 92 VAL A N 1
ATOM 711 C CA . VAL A 1 92 ? -7.567 -1.203 -6.752 1.00 85.50 92 VAL A CA 1
ATOM 712 C C . VAL A 1 92 ? -9.091 -1.121 -6.703 1.00 85.50 92 VAL A C 1
ATOM 714 O O . VAL A 1 92 ? -9.642 -0.744 -5.681 1.00 85.50 92 VAL A O 1
ATOM 717 N N . ASP A 1 93 ? -9.740 -1.555 -7.779 1.00 80.38 93 ASP A N 1
ATOM 718 C CA . ASP A 1 93 ? -11.170 -1.797 -7.908 1.00 80.38 93 ASP A CA 1
ATOM 719 C C . ASP A 1 93 ? -11.431 -3.134 -8.637 1.00 80.38 93 ASP A C 1
ATOM 721 O O . ASP A 1 93 ? -10.531 -3.960 -8.850 1.00 80.38 93 ASP A O 1
ATOM 725 N N . SER A 1 94 ? -12.696 -3.381 -8.995 1.00 73.69 94 SER A N 1
ATOM 726 C CA . SER A 1 94 ? -13.142 -4.453 -9.907 1.00 73.69 94 SER A CA 1
ATOM 727 C C . SER A 1 94 ? -12.679 -5.869 -9.543 1.00 73.69 94 SER A C 1
ATOM 729 O O . SER A 1 94 ? -12.676 -6.784 -10.369 1.00 73.69 94 SER A O 1
ATOM 731 N N . GLY A 1 95 ? -12.357 -6.094 -8.268 1.00 72.12 95 GLY A N 1
ATOM 732 C CA . GLY A 1 95 ? -12.017 -7.405 -7.725 1.00 72.12 95 GLY A CA 1
ATOM 733 C C . GLY A 1 95 ? -10.536 -7.782 -7.766 1.00 72.12 95 GLY A C 1
ATOM 734 O O . GLY A 1 95 ? -10.247 -8.972 -7.587 1.00 72.12 95 GLY A O 1
ATOM 735 N N . GLY A 1 96 ? -9.629 -6.820 -7.962 1.00 84.19 96 GLY A N 1
ATOM 736 C CA . GLY A 1 96 ? -8.204 -6.989 -7.672 1.00 84.19 96 GLY A CA 1
ATOM 737 C C . GLY A 1 96 ? -7.939 -7.058 -6.164 1.00 84.19 96 GLY A C 1
ATOM 738 O O . GLY A 1 96 ? -8.311 -8.038 -5.508 1.00 84.19 96 GLY A O 1
ATOM 739 N N . TYR A 1 97 ? -7.302 -6.028 -5.609 1.00 88.38 97 TYR A N 1
ATOM 740 C CA . TYR A 1 97 ? -7.158 -5.890 -4.163 1.00 88.38 97 TYR A CA 1
ATOM 741 C C . TYR A 1 97 ? -8.527 -5.825 -3.484 1.00 88.38 97 TYR A C 1
ATOM 743 O O . TYR A 1 97 ? -9.523 -5.376 -4.050 1.00 88.38 97 TYR A O 1
ATOM 751 N N . ARG A 1 98 ? -8.582 -6.323 -2.250 1.00 89.88 98 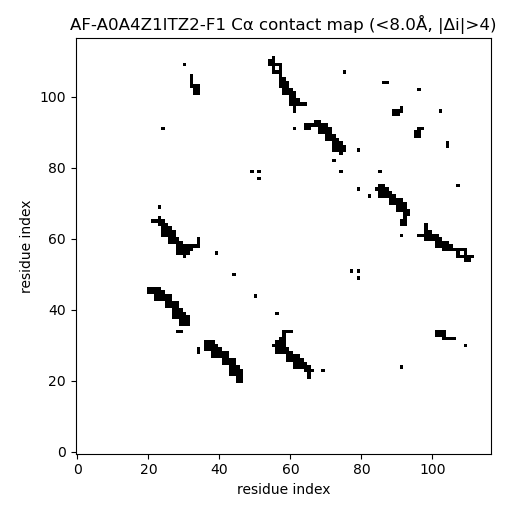ARG A N 1
ATOM 752 C CA . ARG A 1 98 ? -9.819 -6.411 -1.476 1.00 89.88 98 ARG A CA 1
ATOM 753 C C . ARG A 1 98 ? -9.821 -5.383 -0.360 1.00 89.88 98 ARG A C 1
ATOM 755 O O . ARG A 1 98 ? -8.822 -5.202 0.337 1.00 89.88 98 ARG A O 1
ATOM 762 N N . LEU A 1 99 ? -10.978 -4.750 -0.172 1.00 90.88 99 LEU A N 1
ATOM 763 C CA . LEU A 1 99 ? -11.192 -3.797 0.909 1.00 90.88 99 LEU A CA 1
ATOM 764 C C . LEU A 1 99 ? -10.904 -4.446 2.267 1.00 90.88 99 LEU A C 1
ATOM 766 O O . LEU A 1 99 ? -11.405 -5.525 2.581 1.00 90.88 99 LEU A O 1
ATOM 770 N N . ASN A 1 100 ? -10.137 -3.741 3.091 1.00 92.38 100 ASN A N 1
ATOM 771 C CA . ASN A 1 100 ? -9.696 -4.111 4.435 1.00 92.38 100 ASN A CA 1
ATOM 772 C C . ASN A 1 100 ? -8.836 -5.383 4.531 1.00 92.38 100 ASN A C 1
ATOM 774 O O . ASN A 1 100 ? -8.503 -5.804 5.645 1.00 92.38 100 ASN A O 1
ATOM 778 N N . GLU A 1 101 ? -8.428 -5.974 3.407 1.00 93.38 101 GLU A N 1
ATOM 779 C CA . GLU A 1 101 ? -7.472 -7.079 3.395 1.00 93.38 101 GLU A CA 1
ATOM 780 C C . GLU A 1 101 ? -6.037 -6.554 3.392 1.00 93.38 101 GLU A C 1
ATOM 782 O O . GLU A 1 101 ? -5.731 -5.520 2.798 1.00 93.38 101 GLU A O 1
ATOM 787 N N . CYS A 1 102 ? -5.156 -7.263 4.101 1.00 92.44 102 CYS A N 1
ATOM 788 C C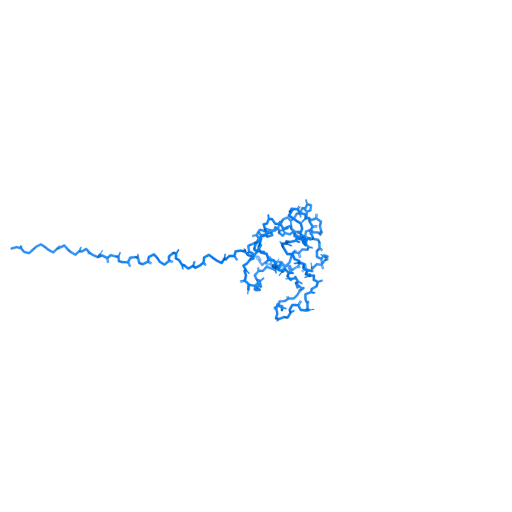A . CYS A 1 102 ? -3.746 -6.912 4.142 1.00 92.44 102 CYS A CA 1
ATOM 789 C C . CYS A 1 102 ? -3.033 -7.412 2.890 1.00 92.44 102 CYS A C 1
ATOM 791 O O . CYS A 1 102 ? -3.041 -8.611 2.609 1.00 92.44 102 CYS A O 1
ATOM 793 N N . ASN A 1 103 ? -2.356 -6.501 2.205 1.00 90.81 103 ASN A N 1
ATOM 794 C CA . ASN A 1 103 ? -1.527 -6.787 1.049 1.00 90.81 103 ASN A CA 1
ATOM 795 C C . ASN A 1 103 ? -0.073 -6.527 1.430 1.00 90.81 103 ASN A C 1
ATOM 797 O O . ASN A 1 103 ? 0.317 -5.401 1.741 1.00 90.81 103 ASN A O 1
ATOM 801 N N . SER A 1 104 ? 0.720 -7.596 1.454 1.00 89.06 104 SER A N 1
ATOM 802 C CA . SER A 1 104 ? 2.150 -7.519 1.732 1.00 89.06 104 SER A CA 1
ATOM 803 C C . SER A 1 104 ? 2.900 -7.221 0.444 1.00 89.06 104 SER A C 1
ATOM 805 O O . SER A 1 104 ? 2.752 -7.959 -0.526 1.00 89.06 104 SER A O 1
ATOM 807 N N . LEU A 1 105 ? 3.741 -6.191 0.457 1.00 83.94 105 LEU A N 1
ATOM 808 C CA . LEU A 1 105 ? 4.682 -5.903 -0.628 1.00 83.94 105 LEU A CA 1
ATOM 809 C C . LEU A 1 105 ? 6.030 -6.615 -0.415 1.00 83.94 105 LEU A C 1
ATOM 811 O O . LEU A 1 105 ? 6.960 -6.464 -1.200 1.00 83.94 105 LEU A O 1
ATOM 815 N N . GLY A 1 106 ? 6.152 -7.398 0.663 1.00 69.50 106 GLY A N 1
ATOM 816 C CA . GLY A 1 106 ? 7.417 -7.971 1.109 1.00 69.50 106 GLY A CA 1
ATOM 817 C C . GLY A 1 106 ? 8.221 -6.996 1.974 1.00 69.50 106 GLY A C 1
ATOM 818 O O . GLY A 1 106 ? 7.679 -6.079 2.587 1.00 69.50 106 GLY A O 1
ATOM 819 N N . LYS A 1 107 ? 9.533 -7.230 2.095 1.00 60.06 107 LYS A N 1
ATOM 820 C CA . LYS A 1 107 ? 10.429 -6.333 2.836 1.00 60.06 107 LYS A CA 1
ATOM 821 C C . LYS A 1 107 ? 10.875 -5.195 1.925 1.00 60.06 107 LYS A C 1
ATOM 823 O O . LYS A 1 107 ? 11.979 -5.261 1.397 1.00 60.06 107 LYS A O 1
ATOM 828 N N . ILE A 1 108 ? 10.062 -4.155 1.791 1.00 58.06 108 ILE A N 1
ATOM 829 C CA . ILE A 1 108 ? 10.592 -2.886 1.293 1.00 58.06 108 ILE A CA 1
ATOM 830 C C . ILE A 1 108 ? 11.481 -2.332 2.415 1.00 58.06 108 ILE A C 1
ATOM 832 O O . ILE A 1 108 ? 11.020 -2.269 3.563 1.00 58.06 108 ILE A O 1
ATOM 836 N N . PRO A 1 109 ? 12.766 -2.022 2.159 1.00 47.00 109 PRO A N 1
ATOM 837 C CA . PRO A 1 109 ? 13.621 -1.421 3.168 1.00 47.00 109 PRO A CA 1
ATOM 838 C C . PRO A 1 109 ? 12.923 -0.161 3.674 1.00 47.00 109 PRO A C 1
ATOM 840 O O . PRO A 1 109 ? 12.682 0.775 2.919 1.00 47.00 109 PRO A O 1
ATOM 843 N N . ILE A 1 110 ? 12.556 -0.174 4.958 1.00 50.22 110 ILE A N 1
ATOM 844 C CA . ILE A 1 110 ? 12.065 1.009 5.655 1.00 50.22 110 ILE A CA 1
ATOM 845 C C . ILE A 1 110 ? 13.136 2.066 5.412 1.00 50.22 110 ILE A C 1
ATOM 847 O O . ILE A 1 110 ? 14.269 1.892 5.875 1.00 50.22 110 ILE A O 1
ATOM 851 N N . ALA A 1 111 ? 12.808 3.114 4.651 1.00 44.59 111 ALA A N 1
ATOM 852 C CA . ALA A 1 111 ? 13.613 4.317 4.651 1.00 44.59 111 ALA A CA 1
ATOM 853 C C . ALA A 1 111 ? 13.692 4.701 6.122 1.00 44.59 111 ALA A C 1
ATOM 855 O O . ALA A 1 111 ? 12.672 5.007 6.741 1.00 44.59 111 ALA A O 1
ATOM 856 N N . VAL A 1 112 ? 14.873 4.512 6.716 1.00 39.50 112 VAL A N 1
ATOM 857 C CA . VAL A 1 112 ? 15.137 4.905 8.090 1.00 39.50 112 VAL A CA 1
ATOM 858 C C . VAL A 1 112 ? 14.752 6.368 8.111 1.00 39.50 112 VAL A C 1
ATOM 860 O O . VAL A 1 112 ? 15.450 7.184 7.514 1.00 39.50 112 VAL A O 1
ATOM 863 N N . LEU A 1 113 ? 13.601 6.676 8.718 1.00 40.91 113 LEU A N 1
ATOM 864 C CA . LEU A 1 113 ? 13.273 8.031 9.102 1.00 40.91 113 LEU A CA 1
ATOM 865 C C . LEU A 1 113 ? 14.470 8.436 9.939 1.00 40.91 113 LEU A C 1
ATOM 867 O O . LEU A 1 113 ? 14.666 7.918 11.042 1.00 40.91 113 LEU A O 1
ATOM 871 N N . SER A 1 114 ? 15.343 9.235 9.333 1.00 38.00 114 SER A N 1
ATOM 872 C CA . SER A 1 114 ? 16.455 9.852 10.012 1.00 38.00 114 SER A CA 1
ATOM 873 C C . SER A 1 114 ? 15.808 10.699 11.092 1.00 38.00 114 SER A C 1
ATOM 875 O O . SER A 1 114 ? 15.310 11.793 10.842 1.00 38.00 114 SER A O 1
ATOM 877 N N . ALA A 1 115 ? 15.701 10.118 12.282 1.00 38.31 115 ALA A N 1
ATOM 878 C CA . ALA A 1 115 ? 15.562 10.861 13.505 1.00 38.31 115 ALA A CA 1
ATOM 879 C C . ALA A 1 115 ? 16.871 11.641 13.629 1.00 38.31 115 ALA A C 1
ATOM 881 O O . ALA A 1 115 ? 17.851 11.136 14.173 1.00 38.31 115 ALA A O 1
ATOM 882 N N . GLU A 1 116 ? 16.913 12.819 13.016 1.00 36.12 116 GLU A N 1
ATOM 883 C CA . GLU A 1 116 ? 17.891 13.827 13.389 1.00 36.12 116 GLU A CA 1
ATOM 884 C C . GLU A 1 116 ? 17.393 14.492 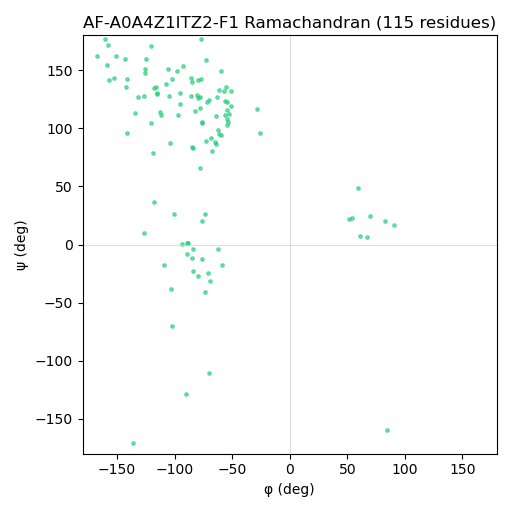14.677 1.00 36.12 116 GLU A C 1
ATOM 886 O O . GLU A 1 116 ? 16.224 14.870 14.787 1.00 36.12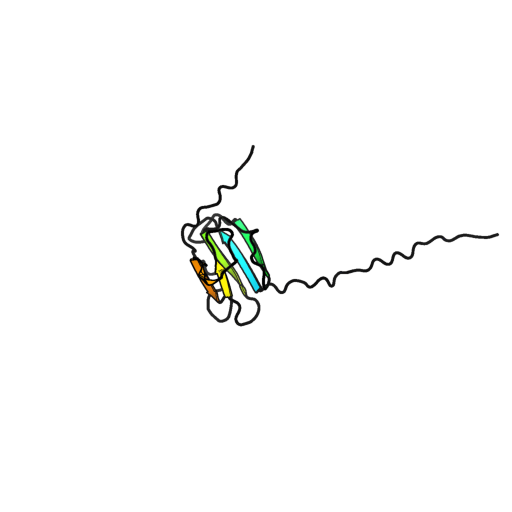 116 GLU A O 1
ATOM 891 N N . GLU A 1 117 ? 18.307 14.486 15.650 1.00 36.56 117 GLU A N 1
ATOM 892 C CA . GLU A 1 117 ? 18.247 14.974 17.037 1.00 36.56 117 GLU A CA 1
ATOM 893 C C . GLU A 1 117 ? 17.592 16.345 17.257 1.00 36.56 117 GLU A C 1
ATOM 895 O O . GLU A 1 117 ? 17.798 17.273 16.441 1.00 36.56 117 GLU A O 1
#

Secondary structure (DSSP, 8-state):
-----------------S----EEEEEEEESSSSSSS-EEEEEEEETT---TT----SEEEEEEE-STT-EEEE-SSS-TT-GGG-SEEEESSTTSS-BT-EEE-------------

Mean predicted aligned error: 12.78 Å